Protein AF-A0A2N1G8P0-F1 (afdb_monomer_lite)

pLDDT: mean 86.95, std 10.79, range [45.56, 97.38]

Secondary structure (DSSP, 8-state):
--STTHHHHHHHHHHHHHTT--HHHHHHS---SS-THHHHHHHHHHHTT-----

Structure (mmCIF, N/CA/C/O backbone):
data_AF-A0A2N1G8P0-F1
#
_entry.id   AF-A0A2N1G8P0-F1
#
loop_
_atom_site.group_PDB
_atom_site.id
_atom_site.type_symbol
_atom_site.label_atom_id
_atom_site.label_alt_id
_atom_site.label_comp_id
_atom_site.label_asym_id
_atom_site.label_entity_id
_atom_site.label_seq_id
_atom_site.pdbx_PDB_ins_code
_atom_site.Cartn_x
_atom_site.Cartn_y
_atom_site.Cartn_z
_atom_site.occupancy
_atom_site.B_iso_or_equiv
_atom_site.auth_seq_id
_atom_site.auth_comp_id
_atom_site.auth_asym_id
_atom_site.auth_atom_id
_atom_site.pdbx_PDB_model_num
ATOM 1 N N . MET A 1 1 ? 2.545 5.827 -9.875 1.00 87.81 1 MET A N 1
ATOM 2 C CA . MET A 1 1 ? 3.832 5.101 -9.920 1.00 87.81 1 MET A CA 1
ATOM 3 C C . MET A 1 1 ? 4.343 5.162 -11.349 1.00 87.81 1 MET A C 1
ATOM 5 O O . MET A 1 1 ? 3.531 5.003 -12.252 1.00 87.81 1 MET A O 1
ATOM 9 N N . ILE A 1 2 ? 5.625 5.452 -11.553 1.00 91.25 2 ILE A N 1
ATOM 10 C CA . ILE A 1 2 ? 6.284 5.494 -12.869 1.00 91.25 2 ILE A CA 1
ATOM 11 C C . ILE A 1 2 ? 7.661 4.849 -12.680 1.00 91.25 2 ILE A C 1
ATOM 13 O O . ILE A 1 2 ? 8.336 5.194 -11.713 1.00 91.25 2 ILE A O 1
ATOM 17 N N . GLY A 1 3 ? 8.056 3.931 -13.564 1.00 87.69 3 GLY A N 1
ATOM 18 C CA . GLY A 1 3 ? 9.333 3.214 -13.484 1.00 87.69 3 GLY A CA 1
ATOM 19 C C . GLY A 1 3 ? 9.186 1.711 -13.717 1.00 87.69 3 GLY A C 1
ATOM 20 O O . GLY A 1 3 ? 8.158 1.251 -14.219 1.00 87.69 3 GLY A O 1
ATOM 21 N N . ASP A 1 4 ? 10.213 0.958 -13.333 1.00 89.31 4 ASP A N 1
ATOM 22 C CA . ASP A 1 4 ? 10.220 -0.503 -13.413 1.00 89.31 4 ASP A CA 1
ATOM 23 C C . ASP A 1 4 ? 9.394 -1.138 -12.286 1.00 89.31 4 ASP A C 1
ATOM 25 O O . ASP A 1 4 ? 9.169 -0.534 -11.237 1.00 89.31 4 ASP A O 1
ATOM 29 N N . ALA A 1 5 ? 8.917 -2.368 -12.517 1.00 88.00 5 ALA A N 1
ATOM 30 C CA . ALA A 1 5 ? 8.179 -3.176 -11.536 1.00 88.00 5 ALA A CA 1
ATOM 31 C C . ALA A 1 5 ? 6.946 -2.483 -10.901 1.00 88.00 5 ALA A C 1
ATOM 33 O O . ALA A 1 5 ? 6.496 -2.832 -9.809 1.00 88.00 5 ALA A O 1
ATOM 34 N N . VAL A 1 6 ? 6.328 -1.528 -11.611 1.00 92.25 6 VAL A N 1
ATOM 35 C CA . VAL A 1 6 ? 5.114 -0.818 -11.153 1.00 92.25 6 VAL A CA 1
ATOM 36 C C . VAL A 1 6 ? 3.914 -1.736 -10.932 1.00 92.25 6 VAL A C 1
ATOM 38 O O . VAL A 1 6 ? 3.029 -1.395 -10.151 1.00 92.25 6 VAL A O 1
ATOM 41 N N . ALA A 1 7 ? 3.889 -2.896 -11.595 1.00 91.44 7 ALA A N 1
ATOM 42 C CA . ALA A 1 7 ? 2.859 -3.914 -11.412 1.00 91.44 7 ALA A CA 1
ATOM 43 C C . ALA A 1 7 ? 2.885 -4.515 -9.995 1.00 91.44 7 ALA A C 1
ATOM 45 O O . ALA A 1 7 ? 1.829 -4.708 -9.392 1.00 91.44 7 ALA A O 1
ATOM 46 N N . ASP A 1 8 ? 4.074 -4.736 -9.435 1.00 89.56 8 ASP A N 1
ATOM 47 C CA . ASP A 1 8 ? 4.224 -5.297 -8.091 1.00 89.56 8 ASP A CA 1
ATOM 48 C C . ASP A 1 8 ? 3.853 -4.256 -7.027 1.00 89.56 8 ASP A C 1
ATOM 50 O O . ASP A 1 8 ? 3.102 -4.545 -6.096 1.00 89.56 8 ASP A O 1
ATOM 54 N N . MET A 1 9 ? 4.275 -3.001 -7.224 1.00 91.81 9 MET A N 1
ATOM 55 C CA . MET A 1 9 ? 3.928 -1.894 -6.325 1.00 91.81 9 MET A CA 1
ATOM 56 C C . MET A 1 9 ? 2.419 -1.602 -6.309 1.00 91.81 9 MET A C 1
ATOM 58 O O . MET A 1 9 ? 1.834 -1.366 -5.250 1.00 91.81 9 MET A O 1
ATOM 62 N N . ILE A 1 10 ? 1.745 -1.629 -7.469 1.00 94.50 10 ILE A N 1
ATOM 63 C CA . ILE A 1 10 ? 0.292 -1.406 -7.504 1.00 94.50 10 ILE A CA 1
ATOM 64 C C . ILE A 1 10 ? -0.477 -2.592 -6.917 1.00 94.50 10 ILE A C 1
ATOM 66 O O . ILE A 1 10 ? -1.537 -2.385 -6.327 1.00 94.50 10 ILE A O 1
ATOM 70 N N . ALA A 1 11 ? 0.043 -3.819 -7.027 1.00 93.75 11 ALA A N 1
ATOM 71 C CA . ALA A 1 11 ? -0.566 -4.986 -6.396 1.00 93.75 11 ALA A CA 1
ATOM 72 C C . ALA A 1 11 ? -0.600 -4.841 -4.865 1.00 93.75 11 ALA A C 1
ATOM 74 O O . ALA A 1 11 ? -1.650 -5.075 -4.260 1.00 93.75 11 ALA A O 1
ATOM 75 N N . GLU A 1 12 ? 0.489 -4.372 -4.253 1.00 92.69 12 GLU A N 1
ATOM 76 C CA . GLU A 1 12 ? 0.552 -4.057 -2.821 1.00 92.69 12 GLU A CA 1
ATOM 77 C C . GLU A 1 12 ? -0.475 -2.983 -2.433 1.00 92.69 12 GLU A C 1
ATOM 79 O O . GLU A 1 12 ? -1.300 -3.203 -1.544 1.00 92.69 12 GLU A O 1
ATOM 84 N N . ALA A 1 13 ? -0.519 -1.866 -3.167 1.00 93.38 13 ALA A N 1
ATOM 85 C CA . ALA A 1 13 ? -1.477 -0.788 -2.914 1.00 93.38 13 ALA A CA 1
ATOM 86 C C . ALA A 1 13 ? -2.943 -1.249 -3.048 1.00 93.38 13 ALA A C 1
ATOM 88 O O . ALA A 1 13 ? -3.818 -0.820 -2.292 1.00 93.38 13 ALA A O 1
ATOM 89 N N . VAL A 1 14 ? -3.238 -2.152 -3.990 1.00 96.62 14 VAL A N 1
ATOM 90 C CA . VAL A 1 14 ? -4.575 -2.745 -4.144 1.00 96.62 14 VAL A CA 1
ATOM 91 C C . VAL A 1 14 ? -4.922 -3.648 -2.961 1.00 96.62 14 VAL A C 1
ATOM 93 O O . VAL A 1 14 ? -6.066 -3.605 -2.503 1.00 96.62 14 VAL A O 1
ATOM 96 N N . VAL A 1 15 ? -3.982 -4.457 -2.465 1.00 95.44 15 VAL A N 1
ATOM 97 C CA . VAL A 1 15 ? -4.187 -5.295 -1.273 1.00 95.44 15 VAL A CA 1
ATOM 98 C C . VAL A 1 15 ? -4.403 -4.424 -0.040 1.00 95.44 15 VAL A C 1
ATOM 100 O O . VAL A 1 15 ? -5.389 -4.644 0.661 1.00 95.44 15 VAL A O 1
ATOM 103 N N . ALA A 1 16 ? -3.570 -3.404 0.172 1.00 94.44 16 ALA A N 1
ATOM 104 C CA . ALA A 1 16 ? -3.710 -2.449 1.268 1.00 94.44 16 ALA A CA 1
ATOM 105 C C . ALA A 1 16 ? -5.084 -1.763 1.242 1.00 94.44 16 ALA A C 1
ATOM 107 O O . ALA A 1 16 ? -5.802 -1.763 2.237 1.00 94.44 16 ALA A O 1
ATOM 108 N N . ARG A 1 17 ? -5.531 -1.287 0.071 1.00 96.00 17 ARG A N 1
ATOM 109 C CA . ARG A 1 17 ? -6.873 -0.704 -0.086 1.00 96.00 17 ARG A CA 1
ATOM 110 C C . ARG A 1 17 ? -7.984 -1.709 0.216 1.00 96.00 17 ARG A C 1
ATOM 112 O O . ARG A 1 17 ? -8.948 -1.363 0.884 1.00 96.00 17 ARG A O 1
ATOM 119 N N . LYS A 1 18 ? -7.885 -2.945 -0.288 1.00 97.38 18 LYS A N 1
ATOM 120 C CA . LYS A 1 18 ? -8.896 -3.996 -0.052 1.00 97.38 18 LYS A CA 1
ATOM 121 C C . LYS A 1 18 ? -8.979 -4.422 1.411 1.00 97.38 18 LYS A C 1
ATOM 123 O O . LYS A 1 18 ? -10.024 -4.896 1.839 1.00 97.38 18 LYS A O 1
ATOM 128 N N . ARG A 1 19 ? -7.870 -4.322 2.138 1.00 95.56 19 ARG A N 1
ATOM 129 C CA . ARG A 1 19 ? -7.781 -4.609 3.570 1.00 95.56 19 ARG A CA 1
ATOM 130 C C . ARG A 1 19 ? -8.083 -3.388 4.434 1.00 95.56 19 ARG A C 1
ATOM 132 O O . ARG A 1 19 ? -8.027 -3.524 5.647 1.00 95.56 19 ARG A O 1
ATOM 139 N N . GLU A 1 20 ? -8.388 -2.246 3.814 1.00 95.12 20 GLU A N 1
ATOM 140 C CA . GLU A 1 20 ? -8.599 -0.964 4.494 1.00 95.12 20 GLU A CA 1
ATOM 141 C C . GLU A 1 20 ? -7.427 -0.611 5.426 1.00 95.12 20 GLU A C 1
ATOM 143 O O . GLU A 1 20 ? -7.597 -0.018 6.487 1.00 95.12 20 GLU A O 1
ATOM 148 N N . THR A 1 21 ? -6.219 -1.004 5.013 1.00 95.00 21 THR A N 1
ATOM 149 C CA . THR A 1 21 ? -4.989 -0.857 5.785 1.00 95.00 21 THR A CA 1
ATOM 150 C C . THR A 1 21 ? -4.636 0.615 5.947 1.00 95.00 21 THR A C 1
ATOM 152 O O . THR A 1 21 ? -4.677 1.406 5.000 1.00 95.00 21 THR A O 1
ATOM 155 N N . THR A 1 22 ? -4.258 0.979 7.162 1.00 94.88 22 THR A N 1
ATOM 156 C CA . THR A 1 22 ? -3.842 2.327 7.532 1.00 94.88 22 THR A CA 1
ATOM 157 C C . THR A 1 22 ? -2.381 2.581 7.17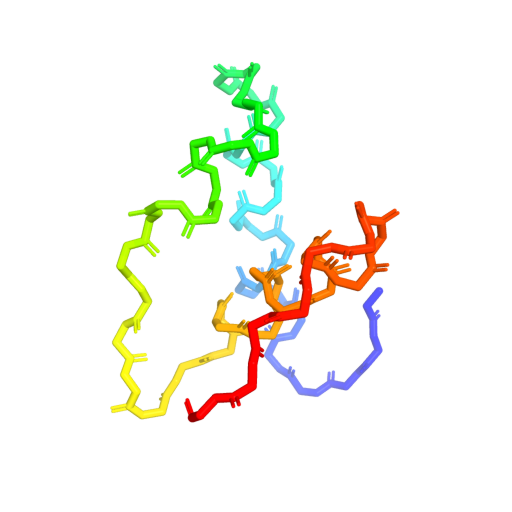4 1.00 94.88 22 THR A C 1
ATOM 159 O O . THR A 1 22 ? -1.570 1.661 7.063 1.00 94.88 22 THR A O 1
ATOM 162 N N . ALA A 1 23 ? -2.001 3.855 7.063 1.00 90.75 23 ALA A N 1
ATOM 163 C CA . ALA A 1 23 ? -0.605 4.233 6.856 1.00 90.75 23 ALA A CA 1
ATOM 164 C C . ALA A 1 23 ? 0.323 3.692 7.957 1.00 90.75 23 ALA A C 1
ATOM 166 O O . ALA A 1 23 ? 1.427 3.248 7.661 1.00 90.75 23 ALA A O 1
ATOM 167 N N . HIS A 1 24 ? -0.151 3.654 9.208 1.00 91.81 24 HIS A N 1
ATOM 168 C CA . HIS A 1 24 ? 0.606 3.102 10.331 1.00 91.81 24 HIS A CA 1
ATOM 169 C 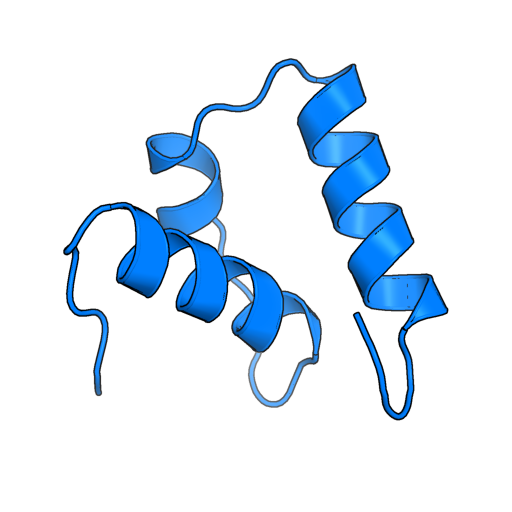C . HIS A 1 24 ? 0.943 1.618 10.132 1.00 91.81 24 HIS A C 1
ATOM 171 O O . HIS A 1 24 ? 2.070 1.195 10.376 1.00 91.81 24 HIS A O 1
ATOM 177 N N . GLU A 1 25 ? -0.019 0.826 9.660 1.00 92.81 25 GLU A N 1
ATOM 178 C CA . GLU A 1 25 ? 0.181 -0.600 9.394 1.00 92.81 25 GLU A CA 1
ATOM 179 C C . GLU A 1 25 ? 1.122 -0.832 8.208 1.00 92.81 25 GLU A C 1
ATOM 181 O O . GLU A 1 25 ? 1.965 -1.726 8.274 1.00 92.81 25 GLU A O 1
ATOM 186 N N . ILE A 1 26 ? 1.041 -0.001 7.162 1.00 91.56 26 ILE A N 1
ATOM 187 C CA . ILE A 1 26 ? 1.952 -0.090 6.010 1.00 91.56 26 ILE A CA 1
ATOM 188 C C . ILE A 1 26 ? 3.388 0.255 6.429 1.00 91.56 26 ILE A C 1
ATOM 190 O O . ILE A 1 26 ? 4.314 -0.470 6.082 1.00 91.56 26 ILE A O 1
ATOM 194 N N . LEU A 1 27 ? 3.580 1.292 7.251 1.00 90.94 27 LEU A N 1
ATOM 195 C CA . LEU A 1 27 ? 4.899 1.689 7.764 1.00 90.94 27 LEU A CA 1
ATOM 196 C C . LEU A 1 27 ? 5.515 0.669 8.731 1.00 90.94 27 LEU A C 1
ATOM 198 O O . LEU A 1 27 ? 6.728 0.667 8.943 1.00 90.94 27 LEU A O 1
ATOM 202 N N . LYS A 1 28 ? 4.696 -0.195 9.337 1.00 90.62 28 LYS A N 1
ATOM 203 C CA . LYS A 1 28 ? 5.153 -1.309 10.179 1.00 90.62 28 LYS A CA 1
ATOM 204 C C . LYS A 1 28 ? 5.336 -2.616 9.409 1.00 90.62 28 LYS A C 1
ATOM 206 O O . LYS A 1 28 ? 5.895 -3.558 9.973 1.00 90.62 28 LYS A O 1
ATOM 211 N N . ALA A 1 29 ? 4.903 -2.692 8.153 1.00 90.31 29 ALA A N 1
ATOM 212 C CA . ALA A 1 29 ? 5.100 -3.870 7.323 1.00 90.31 29 ALA A CA 1
ATOM 213 C C . ALA A 1 29 ? 6.581 -4.022 6.933 1.00 90.31 29 ALA A C 1
ATOM 215 O O . ALA A 1 29 ? 7.241 -3.074 6.506 1.00 90.31 29 ALA A O 1
ATOM 216 N N . ILE A 1 30 ? 7.113 -5.240 7.075 1.00 87.44 30 ILE A N 1
ATOM 217 C CA . ILE A 1 30 ? 8.503 -5.534 6.716 1.00 87.44 30 ILE A CA 1
ATOM 218 C C . ILE A 1 30 ? 8.590 -5.786 5.213 1.00 87.44 30 ILE A C 1
ATOM 220 O O . ILE A 1 30 ? 8.100 -6.798 4.712 1.00 87.44 30 ILE A O 1
ATOM 224 N N . HIS A 1 31 ? 9.286 -4.888 4.523 1.00 86.19 31 HIS A N 1
ATOM 225 C CA . HIS A 1 31 ? 9.676 -5.051 3.129 1.00 86.19 31 HIS A CA 1
ATOM 226 C C . HIS A 1 31 ? 11.129 -5.553 3.075 1.00 86.19 31 HIS A C 1
ATOM 228 O O . HIS A 1 31 ? 12.022 -4.859 3.571 1.00 86.19 31 HIS A O 1
ATOM 234 N N . PRO A 1 32 ? 11.398 -6.751 2.521 1.00 85.69 32 PRO A N 1
ATOM 235 C CA . PRO A 1 32 ? 12.763 -7.242 2.336 1.00 85.69 32 PRO A CA 1
ATOM 236 C C . PRO A 1 32 ? 13.583 -6.271 1.482 1.00 85.69 32 PRO A C 1
ATOM 238 O O . PRO A 1 32 ? 13.045 -5.670 0.561 1.00 85.69 32 PRO A O 1
ATOM 241 N N . GLN A 1 33 ? 14.883 -6.136 1.742 1.00 82.25 33 GLN A N 1
ATOM 242 C CA . GLN A 1 33 ? 15.759 -5.291 0.924 1.00 82.25 33 GLN A CA 1
ATOM 243 C C . GLN A 1 33 ? 16.682 -6.141 0.040 1.00 82.25 33 GLN A C 1
ATOM 245 O O . GLN A 1 33 ? 17.242 -7.123 0.536 1.00 82.25 33 GLN A O 1
ATOM 250 N N . PRO A 1 34 ? 16.891 -5.766 -1.237 1.00 74.75 34 PRO A N 1
ATOM 251 C CA . PRO A 1 34 ? 16.237 -4.677 -1.973 1.00 74.75 34 PRO A CA 1
ATOM 252 C C . PRO A 1 34 ? 14.878 -5.120 -2.551 1.00 74.75 34 PRO A C 1
ATOM 254 O O . PRO A 1 34 ? 14.825 -6.060 -3.342 1.00 74.75 34 PRO A O 1
ATOM 257 N N . ALA A 1 35 ? 13.777 -4.443 -2.207 1.00 79.75 35 ALA A N 1
ATOM 258 C CA . ALA A 1 35 ? 12.472 -4.687 -2.834 1.00 79.75 35 ALA A CA 1
ATOM 259 C C . ALA A 1 35 ? 11.725 -3.389 -3.141 1.00 79.75 35 ALA A C 1
ATOM 261 O O . ALA A 1 35 ? 11.755 -2.429 -2.374 1.00 79.75 35 ALA A O 1
ATOM 262 N N . MET A 1 36 ? 10.981 -3.405 -4.247 1.00 82.94 36 MET A N 1
ATOM 263 C CA . MET A 1 36 ? 10.233 -2.247 -4.750 1.00 8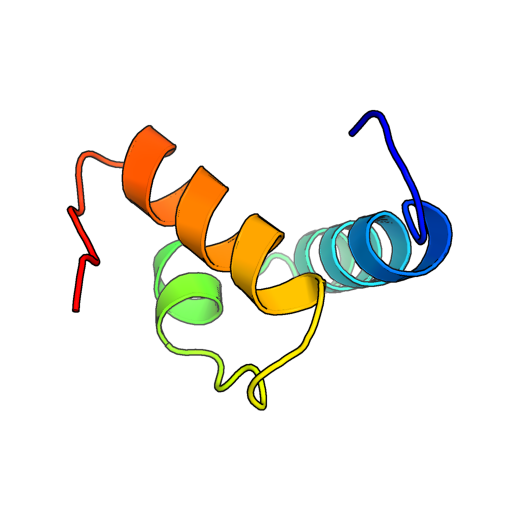2.94 36 MET A CA 1
ATOM 264 C C . MET A 1 36 ? 9.078 -1.828 -3.828 1.00 82.94 36 MET A C 1
ATOM 266 O O . MET A 1 36 ? 8.750 -0.648 -3.776 1.00 82.94 36 MET A O 1
ATOM 270 N N . GLY A 1 37 ? 8.514 -2.752 -3.039 1.00 78.69 37 GLY A N 1
ATOM 271 C CA . GLY A 1 37 ? 7.524 -2.417 -2.002 1.00 78.69 37 GLY A CA 1
ATOM 272 C C . GLY A 1 37 ? 8.077 -1.492 -0.908 1.00 78.69 37 GLY A C 1
ATOM 273 O O . GLY A 1 37 ? 7.355 -0.665 -0.357 1.00 78.69 37 GLY A O 1
ATOM 274 N N . GLY A 1 38 ? 9.399 -1.508 -0.679 1.00 82.56 38 GLY A N 1
ATOM 275 C CA . GLY A 1 38 ? 10.059 -0.525 0.185 1.00 82.56 38 GLY A CA 1
ATOM 276 C C . GLY A 1 38 ? 9.805 0.918 -0.267 1.00 82.56 38 GLY A C 1
ATOM 277 O O . GLY A 1 38 ? 9.538 1.777 0.568 1.00 82.56 38 GLY A O 1
ATOM 278 N N . ALA A 1 39 ? 9.750 1.169 -1.580 1.00 88.25 39 ALA A N 1
ATOM 279 C CA . ALA A 1 39 ? 9.452 2.493 -2.125 1.00 88.25 39 ALA A CA 1
ATOM 280 C C . ALA A 1 39 ? 7.999 2.940 -1.862 1.00 88.25 39 ALA A C 1
ATOM 282 O O . ALA A 1 39 ? 7.736 4.138 -1.745 1.00 88.25 39 ALA A O 1
ATOM 283 N N . VAL A 1 40 ? 7.047 2.004 -1.743 1.00 90.38 40 VAL A N 1
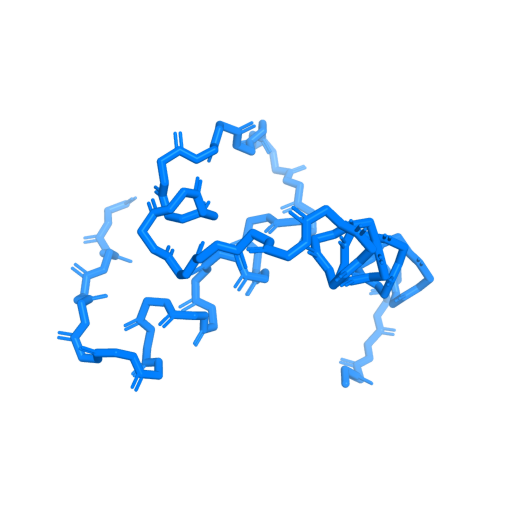ATOM 284 C CA . VAL A 1 40 ? 5.656 2.310 -1.360 1.00 90.38 40 VAL A CA 1
ATOM 285 C C . VAL A 1 40 ? 5.609 2.759 0.100 1.00 90.38 40 VAL A C 1
ATOM 287 O O . VAL A 1 40 ? 5.035 3.808 0.401 1.00 90.38 40 VAL A O 1
ATOM 290 N N . SER A 1 41 ? 6.273 2.017 0.990 1.00 90.69 41 SER A N 1
ATOM 291 C CA . SER A 1 41 ? 6.402 2.383 2.404 1.00 90.69 41 SER A CA 1
ATOM 292 C C . SER A 1 41 ? 7.107 3.732 2.583 1.00 90.69 41 SER A C 1
ATOM 294 O O . SER A 1 41 ? 6.636 4.571 3.347 1.00 90.69 41 SER A O 1
ATOM 296 N N . GLU A 1 42 ? 8.201 3.982 1.861 1.00 89.31 42 GLU A N 1
ATOM 297 C CA . GLU A 1 42 ? 8.917 5.265 1.890 1.00 89.31 42 GLU A CA 1
ATOM 298 C C . GLU A 1 42 ? 8.031 6.423 1.419 1.00 89.31 42 GLU A C 1
ATOM 300 O O . GLU A 1 42 ? 7.956 7.456 2.085 1.00 89.31 42 GLU A O 1
ATOM 305 N N . ALA A 1 43 ? 7.299 6.254 0.314 1.00 90.19 43 ALA A N 1
ATOM 306 C CA . ALA A 1 43 ? 6.382 7.274 -0.191 1.00 90.19 43 ALA A CA 1
ATOM 307 C C . ALA A 1 43 ? 5.286 7.633 0.828 1.00 90.19 43 ALA A C 1
ATOM 309 O O . ALA A 1 43 ? 4.926 8.804 0.961 1.00 90.19 43 ALA A O 1
ATOM 310 N N . ILE A 1 44 ? 4.777 6.647 1.571 1.00 90.88 44 ILE A N 1
ATOM 311 C CA . ILE A 1 44 ? 3.799 6.867 2.646 1.00 90.88 44 ILE A CA 1
ATOM 312 C C . ILE A 1 44 ? 4.445 7.602 3.822 1.00 90.88 44 ILE A C 1
ATOM 314 O O . ILE A 1 44 ? 3.853 8.549 4.334 1.00 90.88 44 ILE A O 1
ATOM 318 N N . ALA A 1 45 ? 5.668 7.236 4.204 1.00 90.94 45 ALA A N 1
ATOM 319 C CA . ALA A 1 45 ? 6.420 7.922 5.256 1.00 90.94 45 ALA A CA 1
ATOM 320 C C . ALA A 1 45 ? 6.583 9.415 4.914 1.00 90.94 45 ALA A C 1
ATOM 322 O O . ALA A 1 45 ? 6.236 10.297 5.702 1.00 90.94 45 ALA A O 1
ATOM 323 N N . HIS A 1 46 ? 6.974 9.705 3.669 1.00 90.69 46 HIS A N 1
ATOM 324 C CA . HIS A 1 46 ? 7.038 11.065 3.138 1.00 90.69 46 HIS A CA 1
ATOM 325 C C . HIS A 1 46 ? 5.685 11.793 3.166 1.00 90.69 46 HIS A C 1
ATOM 327 O O . HIS A 1 46 ? 5.645 12.972 3.515 1.00 90.69 46 HIS A O 1
ATOM 333 N N . ALA A 1 47 ? 4.583 11.119 2.825 1.00 89.69 47 ALA A N 1
ATOM 334 C CA . ALA A 1 47 ? 3.246 11.716 2.826 1.00 89.69 47 ALA A CA 1
ATOM 335 C C . ALA A 1 47 ? 2.749 12.092 4.234 1.00 89.69 47 ALA A C 1
ATOM 337 O O . ALA A 1 47 ? 2.035 13.082 4.383 1.00 89.69 47 ALA A O 1
ATOM 338 N N . TYR A 1 48 ? 3.139 11.332 5.260 1.00 89.44 48 TYR A N 1
ATOM 339 C CA . TYR A 1 48 ? 2.756 11.575 6.655 1.00 89.44 48 TYR A CA 1
ATOM 340 C C . TYR A 1 48 ? 3.784 12.394 7.447 1.00 89.44 48 TYR A C 1
ATOM 342 O O . TYR A 1 48 ? 3.640 12.545 8.657 1.00 89.44 48 TYR A O 1
ATOM 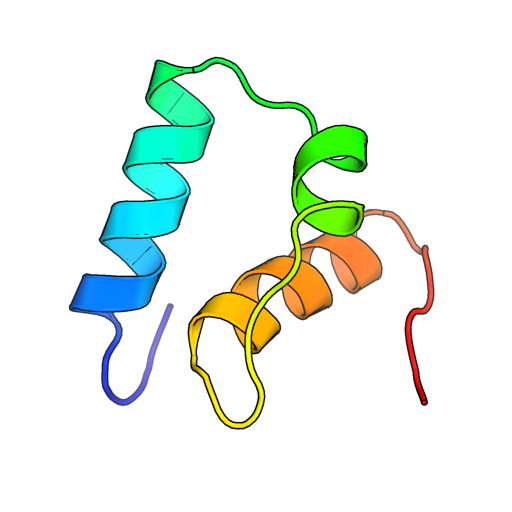350 N N . TYR A 1 49 ? 4.805 12.947 6.781 1.00 82.38 49 TYR A N 1
ATOM 351 C CA . TYR A 1 49 ? 5.949 13.607 7.426 1.00 82.38 49 TYR A CA 1
ATOM 352 C C . TYR A 1 49 ? 6.675 12.718 8.455 1.00 82.38 49 TYR A C 1
ATOM 354 O O . TYR A 1 49 ? 7.435 13.214 9.289 1.00 82.38 49 TYR A O 1
ATOM 362 N N . GLU A 1 50 ? 6.487 11.399 8.376 1.00 73.69 50 GLU A N 1
ATOM 363 C CA . GLU A 1 50 ? 7.227 10.415 9.153 1.00 73.69 50 GLU A CA 1
ATOM 364 C C . GLU A 1 50 ? 8.505 10.083 8.379 1.00 73.69 50 GLU A C 1
ATOM 366 O O . GLU A 1 50 ? 8.507 9.303 7.431 1.00 73.69 50 GLU A O 1
ATOM 371 N N . VAL A 1 51 ? 9.618 10.735 8.723 1.00 60.84 51 VAL A N 1
ATOM 372 C CA . VAL A 1 51 ? 10.893 10.494 8.034 1.00 60.84 51 VAL A CA 1
ATOM 373 C C . VAL A 1 51 ? 11.463 9.144 8.472 1.00 60.84 51 VAL A C 1
ATOM 375 O O . VAL A 1 51 ? 12.146 9.055 9.490 1.00 60.84 51 VAL A O 1
ATOM 378 N N . ASN A 1 52 ? 11.244 8.103 7.671 1.00 60.91 52 ASN A N 1
ATOM 379 C CA . ASN A 1 52 ? 12.046 6.883 7.724 1.00 60.91 52 ASN A CA 1
ATOM 380 C C . ASN A 1 52 ? 13.237 7.046 6.777 1.00 60.91 52 ASN A C 1
ATOM 382 O O . ASN A 1 52 ? 13.116 6.844 5.573 1.00 60.91 52 ASN A O 1
ATOM 386 N N . ARG A 1 53 ? 14.393 7.448 7.316 1.00 48.31 53 ARG A N 1
ATOM 387 C CA . ARG A 1 53 ? 15.664 7.410 6.583 1.00 48.31 53 ARG A CA 1
ATOM 388 C C . ARG A 1 53 ? 16.784 6.867 7.467 1.00 48.31 53 ARG A C 1
ATOM 390 O O . ARG A 1 53 ? 17.441 7.640 8.161 1.00 48.31 53 ARG A O 1
ATOM 397 N N . LEU A 1 54 ? 16.990 5.553 7.389 1.00 45.56 54 LEU A N 1
ATOM 398 C CA . LEU A 1 54 ? 18.271 4.853 7.528 1.00 45.56 54 LEU A CA 1
ATOM 399 C C . LEU A 1 54 ? 18.280 3.688 6.540 1.00 45.56 54 LE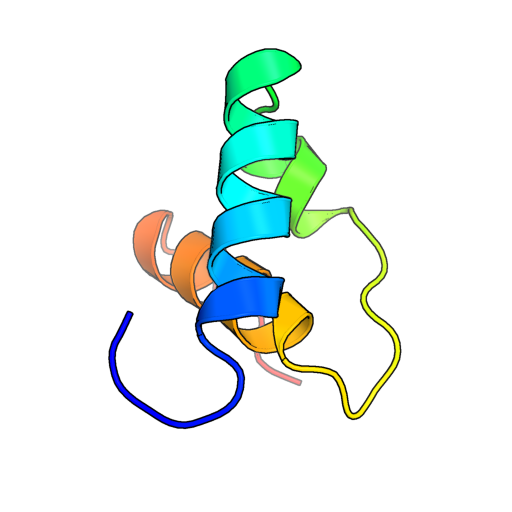U A C 1
ATOM 401 O O . LEU A 1 54 ? 17.293 2.922 6.561 1.00 45.56 54 LEU A O 1
#

Radius of gyration: 10.76 Å; chains: 1; bounding box: 27×21×24 Å

Foldseek 3Di:
DDDPPVVVLVVVVVVCVVVVHDLVRLLVDDDDPPDPSVVVNCVSCVVVVNDDDD

Sequence (54 aa):
MIGDAVADMIAEAVVARKRETTAHEILKAIHPQPAMGGAVSEAIAHAYYEVNRL